Protein AF-A0A242C4P2-F1 (afdb_monomer_lite)

Foldseek 3Di:
DDDDPDPVVVVVVVVVVVVVVVVVVVVVVVVVVPPPPPPPDQLLRQVVVVCVVVVNQKDWVVNSCVSQPDPVSVVRNVVCVVVNPQWDWDWDDDPNDTTIMIGGDDD

Structure (mmCIF, N/CA/C/O backbone):
data_AF-A0A242C4P2-F1
#
_entry.id   AF-A0A242C4P2-F1
#
loop_
_atom_site.group_PDB
_atom_site.id
_atom_site.type_symbol
_atom_site.label_atom_id
_atom_site.label_alt_id
_atom_site.label_comp_id
_atom_site.label_asym_id
_atom_site.label_entity_id
_atom_site.label_seq_id
_atom_site.pdbx_PDB_ins_code
_atom_site.Cartn_x
_atom_site.Cartn_y
_atom_site.Cartn_z
_atom_site.occupancy
_atom_site.B_iso_or_equiv
_atom_site.auth_seq_id
_atom_site.auth_comp_id
_atom_site.auth_asym_id
_atom_site.auth_atom_id
_atom_site.pdbx_PDB_model_num
ATOM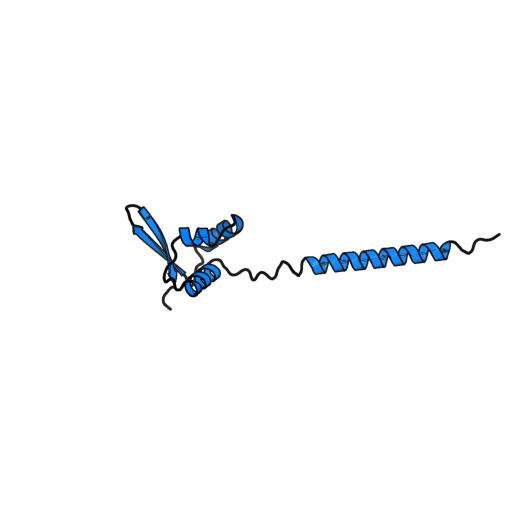 1 N N . MET A 1 1 ? -40.472 26.706 67.443 1.00 36.25 1 MET A N 1
ATOM 2 C CA . MET A 1 1 ? -39.841 25.510 66.847 1.00 36.25 1 MET A CA 1
ATOM 3 C C . MET A 1 1 ? -40.256 25.470 65.384 1.00 36.25 1 MET A C 1
ATOM 5 O O . MET A 1 1 ? -41.440 25.326 65.133 1.00 36.25 1 MET A O 1
ATOM 9 N N . ASN A 1 2 ? -39.336 25.714 64.449 1.00 44.47 2 ASN A N 1
ATOM 10 C CA . ASN A 1 2 ? -39.590 25.648 63.004 1.00 44.47 2 ASN A CA 1
ATOM 11 C C . ASN A 1 2 ? -38.502 24.762 62.387 1.00 44.47 2 ASN A C 1
ATOM 13 O O . ASN A 1 2 ? -37.460 25.251 61.969 1.00 44.47 2 ASN A O 1
ATOM 17 N N . GLU A 1 3 ? -38.733 23.452 62.389 1.00 48.28 3 GLU A N 1
ATOM 18 C CA . GLU A 1 3 ? -37.890 22.464 61.711 1.00 48.28 3 GLU A CA 1
ATOM 19 C C . GLU A 1 3 ? -38.742 21.774 60.643 1.00 48.28 3 GLU A C 1
ATOM 21 O O . GLU A 1 3 ? -39.396 20.767 60.900 1.00 48.28 3 GLU A O 1
ATOM 26 N N . GLY A 1 4 ? -38.804 22.348 59.442 1.00 49.12 4 GLY A N 1
ATOM 27 C CA . GLY A 1 4 ? -39.634 21.777 58.374 1.00 49.12 4 GLY A CA 1
ATOM 28 C C . GLY A 1 4 ? -39.196 22.084 56.946 1.00 49.12 4 GLY A C 1
ATOM 29 O O . G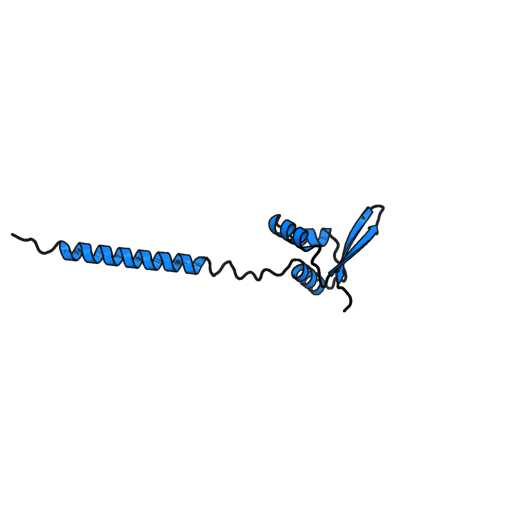LY A 1 4 ? -39.661 21.424 56.022 1.00 49.12 4 GLY A O 1
ATOM 30 N N . SER A 1 5 ? -38.290 23.038 56.731 1.00 51.72 5 SER A N 1
ATOM 31 C CA . SER A 1 5 ? -37.962 23.539 55.389 1.00 51.72 5 SER A CA 1
ATOM 32 C C . SER A 1 5 ? -36.668 22.989 54.787 1.00 51.72 5 SER A C 1
ATOM 34 O O . SER A 1 5 ? -36.456 23.123 53.584 1.00 51.72 5 SER A O 1
ATOM 36 N N . ASP A 1 6 ? -35.810 22.338 55.573 1.00 53.22 6 ASP A N 1
ATOM 37 C CA . ASP A 1 6 ? -34.462 22.003 55.102 1.00 53.22 6 ASP A CA 1
ATOM 38 C C . ASP A 1 6 ? -34.395 20.688 54.314 1.00 53.22 6 ASP A C 1
ATOM 40 O O . ASP A 1 6 ? -33.692 20.599 53.308 1.00 53.22 6 ASP A O 1
ATOM 44 N N . LYS A 1 7 ? -35.191 19.668 54.664 1.00 51.97 7 LYS A N 1
ATOM 45 C CA . LYS A 1 7 ? -35.085 18.329 54.043 1.00 51.97 7 LYS A CA 1
ATOM 46 C C . LYS A 1 7 ? -35.507 18.266 52.568 1.00 51.97 7 LYS A C 1
ATOM 48 O O . LYS A 1 7 ? -35.008 17.413 51.834 1.00 51.97 7 LYS A O 1
ATOM 53 N N . PHE A 1 8 ? -36.390 19.153 52.110 1.00 48.22 8 PHE A N 1
ATOM 54 C CA . PHE A 1 8 ? -36.865 19.152 50.717 1.00 48.22 8 PHE A CA 1
ATOM 55 C C . PHE A 1 8 ? -35.832 19.745 49.741 1.00 48.22 8 PHE A C 1
ATOM 57 O O . PHE A 1 8 ? -35.699 19.280 48.608 1.00 48.22 8 PHE A O 1
ATOM 64 N N . SER A 1 9 ? -35.048 20.726 50.201 1.00 52.50 9 SER A N 1
ATOM 65 C CA . SER A 1 9 ? -34.028 21.412 49.396 1.00 52.50 9 SER A CA 1
ATOM 66 C C . SER A 1 9 ? -32.841 20.501 49.058 1.00 52.50 9 SER A C 1
ATOM 68 O O . SER A 1 9 ? -32.371 20.480 47.918 1.00 52.50 9 SER A O 1
ATOM 70 N N . TYR A 1 10 ? -32.395 19.671 50.010 1.00 54.34 10 TYR A N 1
ATOM 71 C CA . TYR A 1 10 ? -31.295 18.724 49.782 1.00 54.34 10 TYR A CA 1
ATOM 72 C C . TYR A 1 10 ? -31.665 17.624 48.787 1.00 54.34 10 TYR A C 1
ATOM 74 O O . TYR A 1 10 ? -30.881 17.313 47.890 1.00 54.34 10 TYR A O 1
ATOM 82 N N . ARG A 1 11 ? -32.891 17.095 48.881 1.00 53.94 11 ARG A N 1
ATOM 83 C CA . ARG A 1 11 ? -33.359 16.009 48.011 1.00 53.94 11 ARG A CA 1
ATOM 84 C C . ARG A 1 11 ? -33.415 16.438 46.540 1.00 53.94 11 ARG A C 1
ATOM 86 O O . ARG A 1 11 ? -32.993 15.690 45.663 1.00 53.94 11 ARG A O 1
ATOM 93 N N . ASN A 1 12 ? -33.829 17.679 46.277 1.00 57.56 12 ASN A N 1
ATOM 94 C CA . ASN A 1 12 ? -33.838 18.254 44.928 1.00 57.56 12 ASN A CA 1
ATOM 95 C C . ASN A 1 12 ? -32.424 18.508 44.372 1.00 57.56 12 ASN A C 1
ATOM 97 O O . ASN A 1 12 ? -32.190 18.317 43.174 1.00 57.56 12 ASN A O 1
ATOM 101 N N . LYS A 1 13 ? -31.456 18.878 45.225 1.00 60.75 13 LYS A N 1
ATOM 102 C CA . LYS A 1 13 ? -30.046 19.033 44.822 1.00 60.75 13 LYS A CA 1
ATOM 103 C C . LYS A 1 13 ? -29.397 17.697 44.456 1.00 60.75 13 LYS A C 1
ATOM 105 O O . LYS A 1 13 ? -28.676 17.631 43.463 1.00 60.75 13 LYS A O 1
ATOM 110 N N . GLU A 1 14 ? -29.676 16.628 45.201 1.00 62.47 14 GLU A N 1
ATOM 111 C CA . GLU A 1 14 ? -29.148 15.292 44.894 1.00 62.47 14 GLU A CA 1
ATOM 112 C C . GLU A 1 14 ? -29.722 14.710 43.598 1.00 62.47 14 GLU A C 1
ATOM 114 O O . GLU A 1 14 ? -28.981 14.130 42.802 1.00 62.47 14 GLU A O 1
ATOM 119 N N . ILE A 1 15 ? -31.022 14.903 43.352 1.00 64.75 15 ILE A N 1
ATOM 120 C CA . ILE A 1 15 ? -31.677 14.472 42.108 1.00 64.75 15 ILE A CA 1
ATOM 121 C C . ILE A 1 15 ? -31.084 15.218 40.908 1.00 64.75 15 ILE A C 1
ATOM 123 O O . ILE A 1 15 ? -30.726 14.592 39.910 1.00 64.75 15 ILE A O 1
ATOM 127 N N . SER A 1 16 ? -30.897 16.536 41.032 1.00 63.62 16 SER A N 1
ATOM 128 C CA . SER A 1 16 ? -30.301 17.363 39.976 1.00 63.62 16 SER A CA 1
ATOM 129 C C . SER A 1 16 ? -28.867 16.933 39.665 1.00 63.62 16 SER A C 1
ATOM 131 O O . SER A 1 16 ? -28.511 16.789 38.499 1.00 63.62 16 SER A O 1
ATOM 133 N N . LYS A 1 17 ? -28.064 16.635 40.696 1.00 69.94 17 LYS A N 1
ATOM 134 C CA . LYS A 1 17 ? -26.685 16.159 40.529 1.00 69.94 17 LYS A CA 1
ATOM 135 C C . LYS A 1 17 ? -26.632 14.801 39.820 1.00 69.94 17 LYS A C 1
ATOM 137 O O . LYS A 1 17 ? -25.853 14.649 38.885 1.00 69.94 17 LYS A O 1
ATOM 142 N N . LYS A 1 18 ? -27.501 13.852 40.192 1.00 71.81 18 LYS A N 1
ATOM 143 C CA . LYS A 1 18 ? -27.587 12.527 39.547 1.00 71.81 18 LYS A CA 1
ATOM 144 C C . LYS A 1 18 ? -28.040 12.606 38.087 1.00 71.81 18 LYS A C 1
ATOM 146 O O . LYS A 1 18 ? -27.467 11.921 37.245 1.00 71.81 18 LYS A O 1
ATOM 151 N N . LEU A 1 19 ? -29.013 13.463 37.773 1.00 64.88 19 LEU A N 1
ATOM 152 C CA . LEU A 1 19 ? -29.443 13.720 36.392 1.00 64.88 19 LEU A CA 1
ATOM 153 C C . LEU A 1 19 ? -28.310 14.322 35.553 1.00 64.88 19 LEU A C 1
ATOM 155 O O . LEU A 1 19 ? -28.087 13.907 34.419 1.00 64.88 19 LEU A O 1
ATOM 159 N N . GLN A 1 20 ? -27.546 15.257 36.119 1.00 64.62 20 GLN A N 1
ATOM 160 C CA . GLN A 1 20 ? -26.415 15.875 35.427 1.00 64.62 20 GLN A CA 1
ATOM 161 C C . GLN A 1 20 ? -25.258 14.889 35.211 1.00 64.62 20 GLN A C 1
ATOM 163 O O . GLN A 1 20 ? -24.620 14.909 34.159 1.00 64.62 20 GLN A O 1
ATOM 168 N N . GLU A 1 21 ? -25.022 13.981 36.159 1.00 63.50 21 GLU A N 1
ATOM 169 C CA . GLU A 1 21 ? -24.036 12.902 36.035 1.00 63.50 21 GLU A CA 1
ATOM 170 C C . GLU A 1 21 ? -24.445 11.869 34.968 1.00 63.50 21 GLU A C 1
ATOM 172 O O . GLU A 1 21 ? -23.617 11.475 34.148 1.00 63.50 21 GLU A O 1
ATOM 177 N N . GLN A 1 22 ? -25.734 11.513 34.887 1.00 63.72 22 GLN A N 1
ATOM 178 C CA . GLN A 1 22 ? -26.273 10.649 33.826 1.00 63.72 22 GLN A CA 1
ATOM 179 C C . GLN A 1 22 ? -26.168 11.287 32.433 1.00 63.72 22 GLN A C 1
ATOM 181 O O . GLN A 1 22 ? -25.732 10.626 31.489 1.00 63.72 22 GLN A O 1
ATOM 186 N N . VAL A 1 23 ? -26.491 12.578 32.300 1.00 60.41 23 VAL A N 1
ATOM 187 C CA . VAL A 1 23 ? -26.348 13.319 31.032 1.00 60.41 23 VAL A CA 1
ATOM 188 C C . VAL A 1 23 ? -24.877 13.432 30.614 1.00 60.41 23 VAL A C 1
ATOM 190 O O . VAL A 1 23 ? -24.555 13.329 29.429 1.00 60.41 23 VAL A O 1
ATOM 193 N N . ASN A 1 24 ? -23.959 13.606 31.568 1.00 59.41 24 ASN A N 1
ATOM 194 C CA . ASN A 1 24 ? -22.525 13.658 31.280 1.00 59.41 24 ASN A CA 1
ATOM 195 C C . ASN A 1 24 ? -21.947 12.289 30.889 1.00 59.41 24 ASN A C 1
ATOM 197 O O . ASN A 1 24 ? -21.060 12.243 30.036 1.00 59.41 24 ASN A O 1
ATOM 201 N N . ASN A 1 25 ? -22.458 11.190 31.451 1.00 57.91 25 ASN A N 1
ATOM 202 C CA . ASN A 1 25 ? -22.050 9.838 31.061 1.00 57.91 25 ASN A CA 1
ATOM 203 C C . ASN A 1 25 ? -22.576 9.463 29.664 1.00 57.91 25 ASN A C 1
ATOM 205 O O . ASN A 1 25 ? -21.780 9.044 28.830 1.00 57.91 25 ASN A O 1
ATOM 209 N N . GLN A 1 26 ? -23.834 9.780 29.325 1.00 55.22 26 GLN A N 1
ATOM 210 C CA . GLN A 1 26 ? -24.350 9.601 27.952 1.00 55.22 26 GLN A CA 1
ATOM 211 C C . GLN A 1 26 ? -23.560 10.396 26.898 1.00 55.22 26 GLN A C 1
ATOM 213 O O . GLN A 1 26 ? -23.389 9.949 25.763 1.00 55.22 26 GLN A O 1
ATOM 218 N N . ARG A 1 27 ? -23.037 11.576 27.259 1.00 52.75 27 ARG A N 1
ATOM 219 C CA . ARG A 1 27 ? -22.178 12.379 26.371 1.00 52.75 27 ARG A CA 1
ATOM 220 C C . ARG A 1 27 ? -20.780 11.792 26.169 1.00 52.75 27 ARG A C 1
ATOM 222 O O . ARG A 1 27 ? -20.145 12.137 25.173 1.00 52.75 27 ARG A O 1
ATOM 229 N N . LYS A 1 28 ? -20.292 10.938 27.073 1.00 51.00 28 LYS A N 1
ATOM 230 C CA . LYS A 1 28 ? -19.025 10.214 26.888 1.00 51.00 28 LYS A CA 1
ATOM 231 C C . LYS A 1 28 ? -19.202 9.036 25.935 1.00 51.00 28 LYS A C 1
ATOM 233 O O . LYS A 1 28 ? -18.414 8.916 25.002 1.00 51.00 28 LYS A O 1
ATOM 238 N N . ASP A 1 29 ? -20.294 8.288 26.072 1.00 50.03 29 ASP A N 1
ATOM 239 C CA . ASP A 1 29 ? -20.595 7.149 25.193 1.00 50.03 29 ASP A CA 1
ATOM 240 C C . ASP A 1 29 ? -20.886 7.592 23.746 1.00 50.03 29 ASP A C 1
ATOM 242 O O . ASP A 1 29 ? -20.476 6.946 22.782 1.00 50.03 29 ASP A O 1
ATOM 246 N N . GLY A 1 30 ? -21.527 8.753 23.566 1.00 40.62 30 GLY A N 1
ATOM 247 C CA . GLY A 1 30 ? -21.797 9.318 22.241 1.00 40.62 30 GLY A CA 1
ATOM 248 C C . GLY A 1 30 ? -20.577 9.922 21.533 1.00 40.62 30 GLY A C 1
ATOM 249 O O . GLY A 1 30 ? -20.604 10.072 20.313 1.00 40.62 30 GLY A O 1
ATOM 250 N N . LYS A 1 31 ? -19.502 10.270 22.257 1.00 41.88 31 LYS A N 1
ATOM 251 C CA . LYS A 1 31 ? -18.314 10.919 21.668 1.00 41.88 31 LYS A CA 1
ATOM 252 C C . LYS A 1 31 ? -17.291 9.917 21.124 1.00 41.88 31 LYS A C 1
ATOM 254 O O . LYS A 1 31 ? -16.558 10.263 20.206 1.00 41.88 31 LYS A O 1
ATOM 259 N N . GLU A 1 32 ? -17.286 8.674 21.604 1.00 42.91 32 GLU A N 1
ATOM 260 C CA . GLU A 1 32 ? -16.443 7.605 21.036 1.00 42.91 32 GLU A CA 1
ATOM 261 C C . GLU A 1 32 ? -17.050 6.943 19.785 1.00 42.91 32 GLU A C 1
ATOM 263 O O . GLU A 1 32 ? -16.348 6.277 19.022 1.00 42.91 32 GLU A O 1
ATOM 268 N N . MET A 1 33 ? -18.341 7.169 19.523 1.00 42.94 33 MET A N 1
ATOM 269 C CA . MET A 1 33 ? -19.060 6.565 18.395 1.00 42.94 33 MET A CA 1
ATOM 270 C C . MET A 1 33 ? -18.838 7.291 17.055 1.00 42.94 33 MET A C 1
ATOM 272 O O . MET A 1 33 ? -19.054 6.692 16.002 1.00 42.94 33 MET A O 1
ATOM 276 N N . TYR A 1 34 ? -18.363 8.545 17.063 1.00 35.38 34 TYR A N 1
ATOM 277 C CA . TYR A 1 34 ? -18.233 9.371 15.847 1.00 35.38 34 TYR A CA 1
ATOM 278 C C . TYR A 1 34 ? -16.805 9.540 15.298 1.00 35.38 34 TYR A C 1
ATOM 280 O O . TYR A 1 34 ? -16.654 10.124 14.229 1.00 35.38 34 TYR A O 1
ATOM 288 N N . ASP A 1 35 ? -15.778 8.977 15.945 1.00 39.06 35 ASP A N 1
ATOM 289 C CA . ASP A 1 35 ? -14.403 8.939 15.398 1.00 39.06 35 ASP A CA 1
ATOM 290 C C . ASP A 1 35 ? -13.994 7.553 14.846 1.00 39.06 35 ASP A C 1
ATOM 292 O O . ASP A 1 35 ? -12.964 7.417 14.184 1.00 39.06 35 ASP A O 1
ATOM 296 N N . ASN A 1 36 ? -14.813 6.512 15.048 1.00 43.25 36 ASN A N 1
ATOM 297 C CA . ASN A 1 36 ? -14.434 5.118 14.761 1.00 43.25 36 ASN A CA 1
ATOM 298 C C . ASN A 1 36 ? -15.013 4.503 13.473 1.00 43.25 36 ASN A C 1
ATOM 300 O O . ASN A 1 36 ? -14.746 3.338 13.187 1.00 43.25 36 ASN A O 1
ATOM 304 N N . GLN A 1 37 ? -15.741 5.260 12.646 1.00 45.56 37 GLN A N 1
ATOM 305 C CA . GLN A 1 37 ? -16.209 4.780 11.331 1.00 45.56 37 GLN A CA 1
ATOM 306 C C . GLN A 1 37 ? -15.386 5.306 10.152 1.00 45.56 37 GLN A C 1
ATOM 308 O O . GLN A 1 37 ? -15.839 5.304 9.006 1.00 45.56 37 GLN A O 1
ATOM 313 N N . LYS A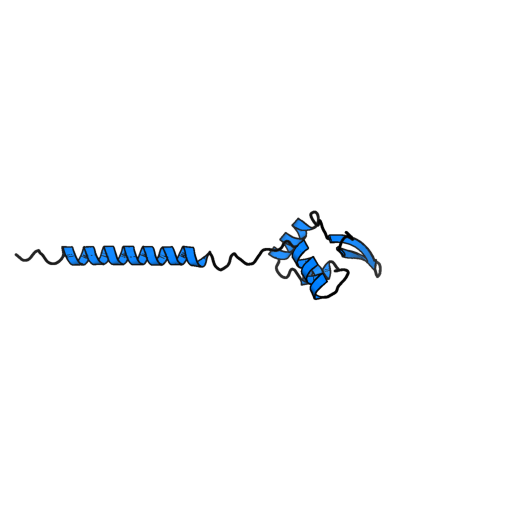 1 38 ? -14.130 5.701 10.386 1.00 51.31 38 LYS A N 1
ATOM 314 C CA . LYS A 1 38 ? -13.159 5.741 9.293 1.00 51.31 38 LYS A CA 1
ATOM 315 C C . LYS A 1 38 ? -12.941 4.288 8.883 1.00 51.31 38 LYS A C 1
ATOM 317 O O . LYS A 1 38 ? -12.174 3.584 9.523 1.00 51.31 38 LYS A O 1
ATOM 322 N N . GLN A 1 39 ? -13.695 3.817 7.892 1.00 51.91 39 GLN A N 1
ATOM 323 C CA . GLN A 1 39 ? -13.597 2.470 7.340 1.00 51.91 39 GLN A CA 1
ATOM 324 C C . GLN A 1 39 ? -12.111 2.170 7.096 1.00 51.91 39 GLN A C 1
ATOM 326 O O . GLN A 1 39 ? -11.505 2.726 6.178 1.00 51.91 39 GLN A O 1
ATOM 331 N N . PHE A 1 40 ? -11.492 1.394 7.994 1.00 61.62 40 PHE A N 1
ATOM 332 C CA . PHE A 1 40 ? -10.063 1.096 7.952 1.00 61.62 40 PHE A CA 1
ATOM 333 C C . PHE A 1 40 ? -9.849 0.086 6.830 1.00 61.62 40 PHE A C 1
ATOM 335 O O . PHE A 1 40 ? -9.754 -1.117 7.055 1.00 61.62 40 PHE A O 1
ATOM 342 N N . TYR A 1 41 ? -9.835 0.581 5.595 1.00 72.00 41 TYR A N 1
ATOM 343 C CA . TYR A 1 41 ? -9.435 -0.203 4.442 1.00 72.00 41 TYR A CA 1
ATOM 344 C C . TYR A 1 41 ? -8.040 -0.771 4.699 1.00 72.00 41 TYR A C 1
ATOM 346 O O . TYR A 1 41 ? -7.151 -0.055 5.180 1.00 72.00 41 TYR A O 1
ATOM 354 N N . SER A 1 42 ? -7.832 -2.041 4.354 1.00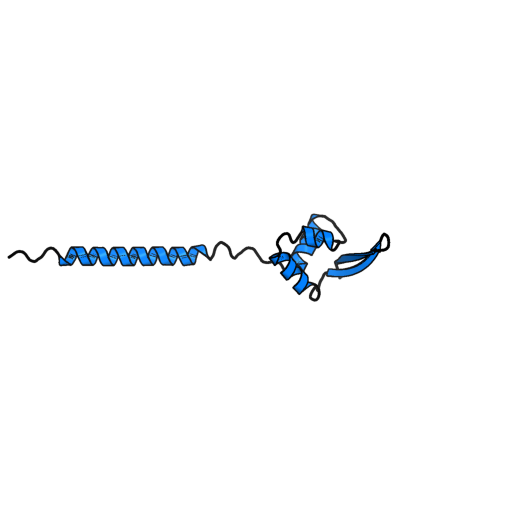 89.69 42 SER A N 1
ATOM 355 C CA . SER A 1 42 ? -6.493 -2.631 4.401 1.00 89.69 42 SER A CA 1
ATOM 356 C C . SER A 1 42 ? -5.531 -1.822 3.528 1.00 89.69 42 SER A C 1
ATOM 358 O O . SER A 1 42 ? -5.951 -1.151 2.576 1.00 89.69 42 SER A O 1
ATOM 360 N N . SER A 1 43 ? -4.227 -1.877 3.809 1.00 93.12 43 SER A N 1
ATOM 361 C CA . SER A 1 43 ? -3.242 -1.189 2.971 1.00 93.12 43 SER A CA 1
ATOM 362 C C . SER A 1 43 ? -3.337 -1.641 1.510 1.00 93.12 43 SER A C 1
ATOM 364 O O . SER A 1 43 ? -3.219 -0.813 0.610 1.00 93.12 43 SER A O 1
ATOM 366 N N . GLU A 1 44 ? -3.648 -2.917 1.261 1.00 94.25 44 GLU A N 1
ATOM 367 C CA . GLU A 1 44 ? -3.919 -3.439 -0.082 1.00 94.25 44 GLU A CA 1
ATOM 368 C C . GLU A 1 44 ? -5.102 -2.724 -0.757 1.00 94.25 44 GLU A C 1
ATOM 370 O O . GLU A 1 44 ? -4.978 -2.248 -1.886 1.00 94.25 44 GLU A O 1
ATOM 375 N N . GLN A 1 45 ? -6.234 -2.580 -0.065 1.00 93.25 45 GLN A N 1
ATOM 376 C CA . GLN A 1 45 ? -7.409 -1.892 -0.608 1.00 93.25 45 GLN A CA 1
ATOM 377 C C . GLN A 1 45 ? -7.128 -0.415 -0.904 1.00 93.25 45 GLN A C 1
ATOM 379 O O . GLN A 1 45 ? -7.545 0.086 -1.951 1.00 93.25 45 GLN A O 1
ATOM 384 N N . GLN A 1 46 ? -6.392 0.272 -0.026 1.00 93.62 46 GLN A N 1
ATOM 385 C CA . GLN A 1 46 ? -6.012 1.673 -0.231 1.00 93.62 46 GLN A CA 1
ATOM 386 C C . GLN A 1 46 ? -5.136 1.844 -1.480 1.00 93.62 46 GLN A C 1
ATOM 388 O O . GLN A 1 46 ? -5.391 2.731 -2.299 1.00 93.62 46 GLN A O 1
ATOM 393 N N . LEU A 1 47 ? -4.155 0.957 -1.676 1.00 94.81 47 LEU A N 1
ATOM 394 C CA . LEU A 1 47 ? -3.305 0.945 -2.867 1.00 94.81 47 LEU A CA 1
ATOM 395 C C . LEU A 1 47 ? -4.122 0.686 -4.141 1.00 94.81 47 LEU A C 1
ATOM 397 O O . LEU A 1 47 ? -3.980 1.420 -5.117 1.00 94.81 47 LEU A O 1
ATOM 401 N N . ILE A 1 48 ? -5.030 -0.296 -4.128 1.00 94.38 48 ILE A N 1
ATOM 402 C CA . ILE A 1 48 ? -5.896 -0.614 -5.277 1.00 94.38 48 ILE A CA 1
ATOM 403 C C . ILE A 1 48 ? -6.805 0.567 -5.633 1.00 94.38 48 ILE A C 1
ATOM 405 O O . ILE A 1 48 ? -6.945 0.911 -6.810 1.00 94.38 48 ILE A O 1
ATOM 409 N N . GLN A 1 49 ? -7.419 1.212 -4.638 1.00 93.19 49 GLN A N 1
ATOM 410 C CA . GLN A 1 49 ? -8.241 2.399 -4.870 1.00 93.19 49 GLN A CA 1
ATOM 411 C C . GLN A 1 49 ? -7.416 3.538 -5.469 1.00 93.19 49 GLN A C 1
ATOM 413 O O . GLN A 1 49 ? -7.864 4.179 -6.419 1.00 93.19 49 GLN A O 1
ATOM 418 N N . TYR A 1 50 ? -6.204 3.768 -4.960 1.00 94.38 50 TYR A N 1
ATOM 419 C CA . TYR A 1 50 ? -5.307 4.785 -5.499 1.00 94.38 50 TYR A CA 1
ATOM 420 C C . TYR A 1 50 ? -4.916 4.491 -6.955 1.00 94.38 50 TYR A C 1
ATOM 422 O O . TYR A 1 50 ? -5.004 5.381 -7.802 1.00 94.38 50 TYR A O 1
ATOM 430 N N . MET A 1 51 ? -4.578 3.240 -7.281 1.00 94.56 51 MET A N 1
ATOM 431 C CA . MET A 1 51 ? -4.294 2.803 -8.655 1.00 94.56 51 MET A CA 1
ATOM 432 C C . MET A 1 51 ? -5.471 3.065 -9.596 1.00 94.56 51 MET A C 1
ATOM 434 O O . MET A 1 51 ? -5.280 3.632 -10.669 1.00 94.56 51 MET A O 1
ATOM 438 N N . ARG A 1 52 ? -6.695 2.712 -9.179 1.00 93.50 52 ARG A N 1
ATOM 439 C CA . ARG A 1 52 ? -7.917 2.947 -9.965 1.00 93.50 52 ARG A CA 1
ATOM 440 C C . ARG A 1 52 ? -8.181 4.436 -10.181 1.00 93.50 52 ARG A C 1
ATOM 442 O O . ARG A 1 52 ? -8.429 4.847 -11.307 1.00 93.50 52 ARG A O 1
ATOM 449 N N . ARG A 1 53 ? -8.076 5.248 -9.124 1.00 94.50 53 ARG A N 1
ATOM 450 C CA . ARG A 1 53 ? -8.300 6.705 -9.181 1.00 94.50 53 ARG A CA 1
ATOM 451 C C . ARG A 1 53 ? -7.289 7.430 -10.065 1.00 94.50 53 ARG A C 1
ATOM 453 O O . ARG A 1 53 ? -7.643 8.403 -10.714 1.00 94.50 53 ARG A O 1
ATOM 460 N N . THR A 1 54 ? -6.046 6.960 -10.082 1.00 94.38 54 THR A N 1
ATOM 461 C CA . THR A 1 54 ? -4.954 7.560 -10.866 1.00 94.38 54 THR A CA 1
ATOM 462 C C . THR A 1 54 ? -4.738 6.885 -12.222 1.00 94.38 54 THR A C 1
ATOM 464 O O . THR A 1 54 ? -3.818 7.257 -12.944 1.00 94.38 54 THR A O 1
ATOM 467 N N . ASN A 1 55 ? -5.560 5.888 -12.572 1.00 93.81 55 ASN A N 1
ATOM 468 C CA . ASN A 1 55 ? -5.399 5.044 -13.759 1.00 93.81 55 ASN A CA 1
ATOM 469 C C . ASN A 1 55 ? -3.976 4.453 -13.903 1.00 93.81 55 ASN A C 1
ATOM 471 O O . ASN A 1 55 ? -3.441 4.291 -15.003 1.00 93.81 55 ASN A O 1
ATOM 475 N N . ARG A 1 56 ? -3.326 4.147 -12.773 1.00 93.94 56 ARG A N 1
ATOM 476 C CA . ARG A 1 56 ? -1.970 3.593 -12.736 1.00 93.94 56 ARG A CA 1
ATOM 477 C C . ARG A 1 56 ? -2.013 2.072 -12.716 1.00 93.94 56 ARG A C 1
ATOM 479 O O . ARG A 1 56 ? -2.688 1.464 -11.892 1.00 93.94 56 ARG A O 1
ATOM 486 N N . LYS A 1 57 ? -1.222 1.450 -13.594 1.00 91.62 57 LYS A N 1
ATOM 487 C CA . LYS A 1 57 ? -1.071 -0.017 -13.670 1.00 91.62 57 LYS A CA 1
ATOM 488 C C . LYS A 1 57 ? -0.100 -0.581 -12.630 1.00 91.62 57 LYS A C 1
ATOM 490 O O . LYS A 1 57 ? -0.166 -1.766 -12.314 1.00 91.62 57 LYS A O 1
ATOM 495 N N . GLU A 1 58 ? 0.786 0.261 -12.101 1.00 94.69 58 GLU A N 1
A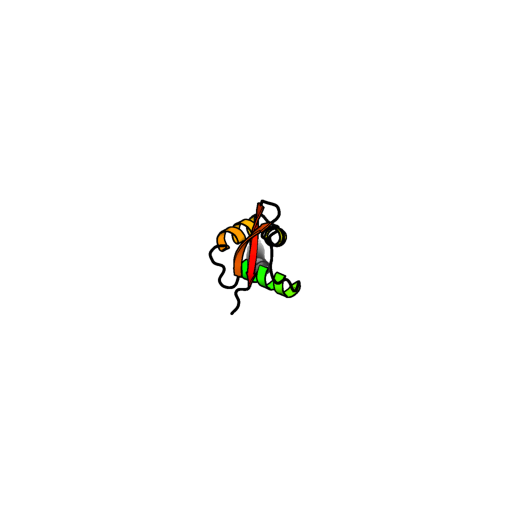TOM 496 C CA . GLU A 1 58 ? 1.766 -0.100 -11.077 1.00 94.69 58 GLU A CA 1
ATOM 497 C C . GLU A 1 58 ? 2.082 1.080 -10.148 1.00 94.69 58 GLU A C 1
ATOM 499 O O . GLU A 1 58 ? 2.060 2.247 -10.565 1.00 94.69 58 GLU A O 1
ATOM 504 N N . LEU A 1 59 ? 2.405 0.758 -8.897 1.00 96.19 59 LEU A N 1
ATOM 505 C CA . LEU A 1 59 ? 2.906 1.694 -7.890 1.00 96.19 59 LEU A CA 1
ATOM 506 C C . LEU A 1 59 ? 4.317 1.294 -7.488 1.00 96.19 59 LEU A C 1
ATOM 508 O O . LEU A 1 59 ? 4.568 0.114 -7.258 1.00 96.19 59 LEU A O 1
ATOM 512 N N . SER A 1 60 ? 5.235 2.250 -7.384 1.00 95.44 60 SER A N 1
ATOM 513 C CA . SER A 1 60 ? 6.519 1.991 -6.742 1.00 95.44 60 SER A CA 1
ATOM 514 C C . SER A 1 60 ? 6.348 1.931 -5.223 1.00 95.44 60 SER A C 1
ATOM 516 O O . SER A 1 60 ? 5.333 2.358 -4.665 1.00 95.44 60 SER A O 1
ATOM 518 N N . PHE A 1 61 ? 7.345 1.402 -4.524 1.00 94.50 61 PHE A N 1
ATOM 519 C CA . PHE A 1 61 ? 7.348 1.422 -3.065 1.00 94.50 61 PHE A CA 1
ATOM 520 C C . PHE A 1 61 ? 7.300 2.853 -2.514 1.00 94.50 61 PHE A C 1
ATOM 522 O O . PHE A 1 61 ? 6.584 3.119 -1.556 1.00 94.50 61 PHE A O 1
ATOM 529 N N . GLU A 1 62 ? 7.978 3.795 -3.163 1.00 93.12 62 GLU A N 1
ATOM 530 C CA . GLU A 1 62 ? 7.957 5.218 -2.823 1.00 93.12 62 GLU A CA 1
ATOM 531 C C . GLU A 1 62 ? 6.559 5.832 -2.985 1.00 93.12 62 GLU A C 1
ATOM 533 O O . GLU A 1 62 ? 6.132 6.585 -2.112 1.00 93.12 62 GLU A O 1
ATOM 538 N N . ASP A 1 63 ? 5.805 5.458 -4.028 1.00 94.38 63 ASP A N 1
ATOM 539 C CA . ASP A 1 63 ? 4.395 5.857 -4.157 1.00 94.38 63 ASP A CA 1
ATOM 540 C C . ASP A 1 63 ? 3.554 5.341 -2.978 1.00 94.38 63 ASP A C 1
ATOM 542 O O . ASP A 1 63 ? 2.689 6.049 -2.463 1.00 94.38 63 ASP A O 1
ATOM 546 N N . CYS A 1 64 ? 3.824 4.115 -2.516 1.00 93.56 64 CYS A N 1
ATOM 547 C CA . CYS A 1 64 ? 3.148 3.548 -1.349 1.00 93.56 64 CYS A CA 1
ATOM 548 C C . CYS A 1 64 ? 3.491 4.344 -0.078 1.00 93.56 64 CYS A C 1
ATOM 550 O O . CYS A 1 64 ? 2.602 4.671 0.704 1.00 93.56 64 CYS A O 1
ATOM 552 N N . LEU A 1 65 ? 4.760 4.723 0.115 1.00 93.12 65 LEU A N 1
ATOM 553 C CA . LEU A 1 65 ? 5.190 5.549 1.254 1.00 93.12 65 LEU A CA 1
ATOM 554 C C . LEU A 1 65 ? 4.620 6.970 1.222 1.00 93.12 65 LEU A C 1
ATOM 556 O O . LEU A 1 65 ? 4.448 7.585 2.277 1.00 93.12 65 LEU A O 1
ATOM 560 N N . TYR A 1 66 ? 4.335 7.492 0.029 1.00 91.88 66 TYR A N 1
ATOM 561 C CA . TYR A 1 66 ? 3.636 8.761 -0.142 1.00 91.88 66 TYR A CA 1
ATOM 562 C C . TYR A 1 66 ? 2.156 8.657 0.259 1.00 91.88 66 TYR A C 1
ATOM 564 O O . TYR A 1 66 ? 1.614 9.586 0.863 1.00 91.88 66 TYR A O 1
ATOM 572 N N . LEU A 1 67 ? 1.512 7.520 -0.032 1.00 92.00 67 LEU A N 1
ATOM 573 C CA . LEU A 1 67 ? 0.127 7.254 0.359 1.00 92.00 67 LEU A CA 1
ATOM 574 C C . LEU A 1 67 ? -0.021 7.104 1.884 1.00 92.00 67 LEU A C 1
ATOM 576 O O . LEU A 1 67 ? -0.938 7.678 2.469 1.00 92.00 67 LEU A O 1
ATOM 580 N N . PHE A 1 68 ? 0.901 6.386 2.532 1.00 93.06 68 PHE A N 1
ATOM 581 C CA . PHE A 1 68 ? 0.909 6.149 3.980 1.00 93.06 68 PHE A CA 1
ATOM 582 C C . PHE A 1 68 ? 1.760 7.203 4.706 1.00 93.06 68 PHE A C 1
ATOM 584 O O . PHE A 1 68 ? 2.968 7.037 4.909 1.00 93.06 68 PHE A O 1
ATOM 591 N N . LYS A 1 69 ? 1.134 8.325 5.079 1.00 89.25 69 LYS A N 1
ATOM 592 C CA . LYS A 1 69 ? 1.831 9.532 5.558 1.00 89.25 69 LYS A CA 1
ATOM 593 C C . LYS A 1 69 ? 2.343 9.404 6.989 1.00 89.25 69 LYS A C 1
ATOM 595 O O . LYS A 1 69 ? 3.420 9.910 7.296 1.00 89.25 69 LYS A O 1
ATOM 600 N N . THR A 1 70 ? 1.584 8.744 7.858 1.00 92.38 70 THR A N 1
ATOM 601 C CA . THR A 1 70 ? 1.926 8.613 9.279 1.00 92.38 70 THR A CA 1
ATOM 602 C C . THR A 1 70 ? 2.793 7.383 9.546 1.00 92.38 70 THR A C 1
ATOM 604 O O . THR A 1 70 ? 2.728 6.377 8.838 1.00 92.38 70 THR A O 1
ATOM 607 N N . GLU A 1 71 ? 3.586 7.418 10.619 1.00 92.69 71 GLU A N 1
ATOM 608 C CA . GLU A 1 71 ? 4.385 6.258 11.038 1.00 92.69 71 GLU A CA 1
ATOM 609 C C . GLU A 1 71 ? 3.506 5.032 11.344 1.00 92.69 71 GLU A C 1
ATOM 611 O O . GLU A 1 71 ? 3.858 3.908 10.987 1.00 92.69 71 GLU A O 1
ATOM 616 N N . LYS A 1 72 ? 2.327 5.246 11.946 1.00 91.94 72 LYS A N 1
ATOM 617 C CA . LYS A 1 72 ? 1.357 4.184 12.251 1.00 91.94 72 LYS A CA 1
ATOM 618 C C . LYS A 1 72 ? 0.841 3.497 10.983 1.00 91.94 72 LYS A C 1
ATOM 620 O O . LYS A 1 72 ? 0.796 2.267 10.927 1.00 91.94 72 LYS A O 1
ATOM 625 N N . GLU A 1 73 ? 0.491 4.270 9.955 1.00 91.75 73 GLU A N 1
ATOM 626 C CA . GLU A 1 73 ? 0.064 3.729 8.658 1.00 91.75 73 GLU A CA 1
ATOM 627 C C . GLU A 1 73 ? 1.195 2.951 7.984 1.00 91.75 73 GLU A C 1
ATOM 629 O O . GLU A 1 73 ? 0.959 1.863 7.469 1.00 91.75 73 GLU A O 1
ATOM 634 N N . ARG A 1 74 ? 2.436 3.451 8.050 1.00 94.06 74 ARG A N 1
ATOM 635 C CA . ARG A 1 74 ? 3.605 2.759 7.484 1.00 94.06 74 ARG A CA 1
ATOM 636 C C . ARG A 1 74 ? 3.896 1.441 8.190 1.00 94.06 74 ARG A C 1
ATOM 638 O O . ARG A 1 74 ? 4.110 0.441 7.515 1.00 94.06 74 ARG A O 1
ATOM 645 N N . LYS A 1 75 ? 3.861 1.411 9.527 1.00 93.38 75 LYS A N 1
ATOM 646 C CA . LYS A 1 75 ? 4.008 0.168 10.308 1.00 93.38 75 LYS A CA 1
ATOM 647 C C . LYS A 1 75 ? 2.941 -0.855 9.919 1.00 93.38 75 LYS A C 1
ATOM 649 O O . LYS A 1 75 ? 3.268 -2.014 9.677 1.00 93.38 75 LYS A O 1
ATOM 654 N N . THR A 1 76 ? 1.695 -0.404 9.786 1.00 92.00 76 THR A N 1
ATOM 655 C CA . THR A 1 76 ? 0.578 -1.249 9.339 1.00 92.00 76 THR A CA 1
ATOM 656 C C . THR A 1 76 ? 0.827 -1.780 7.926 1.00 92.00 76 THR A C 1
ATOM 658 O O . THR A 1 76 ? 0.802 -2.990 7.716 1.00 92.00 76 THR A O 1
ATOM 661 N N . PHE A 1 77 ? 1.176 -0.905 6.982 1.00 93.88 77 PHE A N 1
ATOM 662 C CA . PHE A 1 77 ? 1.521 -1.281 5.612 1.00 93.88 77 PHE A CA 1
ATOM 663 C C . PHE A 1 77 ? 2.633 -2.332 5.565 1.00 93.88 77 PHE A C 1
ATOM 665 O O . PHE A 1 77 ? 2.465 -3.362 4.918 1.00 93.88 77 PHE A O 1
ATOM 672 N N . TYR A 1 78 ? 3.734 -2.123 6.293 1.00 93.81 78 TYR A N 1
ATOM 673 C CA . TYR A 1 78 ? 4.846 -3.072 6.336 1.00 93.81 78 TYR A CA 1
ATOM 674 C C . TYR A 1 78 ? 4.447 -4.429 6.911 1.00 93.81 78 TYR A C 1
ATOM 676 O O . TYR A 1 78 ? 4.891 -5.450 6.388 1.00 93.81 78 TYR A O 1
ATOM 684 N N . SER A 1 79 ? 3.595 -4.451 7.940 1.00 93.19 79 SER A N 1
ATOM 685 C CA . SER A 1 79 ? 3.102 -5.706 8.518 1.00 93.19 79 SER A CA 1
ATOM 686 C C . SER A 1 79 ? 2.243 -6.510 7.537 1.00 93.19 79 SER A C 1
ATOM 688 O O . SER A 1 79 ? 2.332 -7.731 7.525 1.00 93.19 79 SER A O 1
ATOM 690 N N . GLN A 1 80 ? 1.496 -5.833 6.659 1.00 91.94 80 GLN A N 1
ATOM 691 C CA . GLN A 1 80 ? 0.566 -6.455 5.710 1.00 91.94 80 GLN A CA 1
ATOM 692 C C . GLN A 1 80 ? 1.207 -6.841 4.368 1.00 91.94 80 GLN A C 1
ATOM 694 O O . GLN A 1 80 ? 0.561 -7.494 3.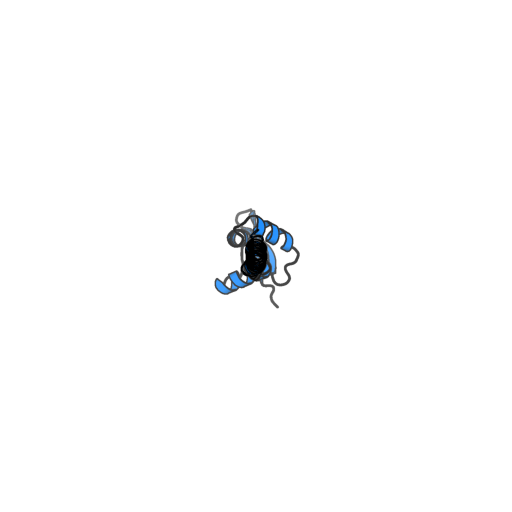555 1.00 91.94 80 GLN A O 1
ATOM 699 N N . LEU A 1 81 ? 2.467 -6.465 4.106 1.00 89.12 81 LEU A N 1
ATOM 700 C CA . LEU A 1 81 ? 3.131 -6.682 2.809 1.00 89.12 81 LEU A CA 1
ATOM 701 C C . LEU A 1 81 ? 3.114 -8.139 2.325 1.00 89.12 81 LEU A C 1
ATOM 703 O O . LEU A 1 81 ? 3.159 -8.381 1.118 1.00 89.12 81 LEU A O 1
ATOM 707 N N . LYS A 1 82 ? 3.115 -9.099 3.256 1.00 87.19 82 LYS A N 1
ATOM 708 C CA . LYS A 1 82 ? 3.108 -10.537 2.950 1.00 87.19 82 LYS A CA 1
ATOM 709 C C . LYS A 1 82 ? 1.709 -11.080 2.651 1.00 87.19 82 LYS A C 1
ATOM 711 O O . LYS A 1 82 ? 1.605 -12.109 1.994 1.00 87.19 82 LYS A O 1
ATOM 716 N N . ASP A 1 83 ? 0.668 -10.360 3.058 1.00 89.12 83 ASP A N 1
ATOM 717 C CA . ASP A 1 83 ? -0.724 -10.818 3.024 1.00 89.12 83 ASP A CA 1
ATOM 718 C C . ASP A 1 83 ? -1.501 -10.249 1.826 1.00 89.12 83 ASP A C 1
ATOM 720 O O . ASP A 1 83 ? -2.725 -10.349 1.753 1.00 89.12 83 ASP A O 1
ATOM 724 N N . PHE A 1 84 ? -0.802 -9.638 0.865 1.00 92.50 84 PHE A N 1
ATOM 725 C CA . PHE A 1 84 ? -1.423 -9.053 -0.320 1.00 92.50 84 PHE A CA 1
ATOM 726 C C . PHE A 1 84 ? -1.956 -10.138 -1.270 1.00 92.50 84 PHE A C 1
ATOM 728 O O . PHE A 1 84 ? -1.229 -10.874 -1.956 1.00 92.50 84 PHE A O 1
ATOM 735 N N . SER A 1 85 ? -3.281 -10.231 -1.304 1.00 92.19 85 SER A N 1
ATOM 736 C CA . SER A 1 85 ? -4.039 -11.232 -2.044 1.00 92.19 85 SER A CA 1
ATOM 737 C C . SER A 1 85 ? -4.256 -10.840 -3.506 1.00 92.19 85 SER A C 1
ATOM 739 O O . SER A 1 85 ? -4.171 -11.699 -4.384 1.00 92.19 85 SER A O 1
ATOM 741 N N . LEU A 1 86 ? -4.425 -9.550 -3.787 1.00 93.38 86 LEU A N 1
ATOM 742 C CA . LEU A 1 86 ? -4.759 -8.971 -5.089 1.00 93.38 86 LEU A CA 1
ATOM 743 C C . LEU A 1 86 ? -3.589 -8.206 -5.713 1.00 93.38 86 LEU A C 1
ATOM 745 O O . LEU A 1 86 ? -3.548 -8.038 -6.931 1.00 93.38 86 LEU A O 1
ATOM 749 N N . LEU A 1 87 ? -2.629 -7.753 -4.910 1.00 94.38 87 LEU A N 1
ATOM 750 C CA . LEU A 1 87 ? -1.411 -7.108 -5.379 1.00 94.38 87 LEU A CA 1
ATOM 751 C C . LEU A 1 87 ? -0.244 -8.096 -5.406 1.00 94.38 87 LEU A C 1
ATOM 753 O O . LEU A 1 87 ? -0.055 -8.921 -4.516 1.00 94.38 87 LEU A O 1
ATOM 757 N N . LYS A 1 88 ? 0.571 -8.006 -6.454 1.00 93.88 88 LYS A N 1
ATOM 758 C CA . LYS A 1 88 ? 1.832 -8.731 -6.599 1.00 93.88 88 LYS A CA 1
ATOM 759 C C . LYS A 1 88 ? 2.994 -7.757 -6.468 1.00 93.88 88 LYS A C 1
ATOM 761 O O . LYS A 1 88 ? 3.044 -6.752 -7.177 1.00 93.88 88 LYS A O 1
ATOM 766 N N . ARG A 1 89 ? 3.957 -8.100 -5.613 1.00 93.62 89 ARG A N 1
ATOM 767 C CA . ARG A 1 89 ? 5.263 -7.442 -5.550 1.00 93.62 89 ARG A CA 1
ATOM 768 C C . ARG A 1 89 ? 6.123 -7.858 -6.749 1.00 93.62 89 ARG A C 1
ATOM 770 O O . ARG A 1 89 ? 6.220 -9.043 -7.066 1.00 93.62 89 ARG A O 1
ATOM 777 N N . ILE A 1 90 ? 6.754 -6.887 -7.399 1.00 93.94 90 ILE A N 1
ATOM 778 C CA . ILE A 1 90 ? 7.731 -7.080 -8.469 1.00 93.94 90 ILE A CA 1
ATOM 779 C C . ILE A 1 90 ? 8.993 -6.303 -8.117 1.00 93.94 90 ILE A C 1
ATOM 781 O O . ILE A 1 90 ? 8.955 -5.087 -7.945 1.00 93.94 90 ILE A O 1
ATOM 785 N N . ASP A 1 91 ? 10.123 -6.993 -8.083 1.00 94.12 91 ASP A N 1
ATOM 786 C CA . ASP A 1 91 ? 11.439 -6.381 -7.968 1.00 94.12 91 ASP A CA 1
ATOM 787 C C . ASP A 1 91 ? 12.027 -6.195 -9.384 1.00 94.12 91 ASP A C 1
ATOM 789 O O . ASP A 1 91 ? 12.152 -7.154 -10.146 1.00 94.12 91 ASP A O 1
ATOM 793 N N . ARG A 1 92 ? 12.357 -4.956 -9.777 1.00 92.62 92 ARG A N 1
ATOM 794 C CA . ARG A 1 92 ? 12.974 -4.631 -11.080 1.00 92.62 92 ARG A CA 1
ATOM 795 C C . ARG A 1 92 ? 14.264 -3.843 -10.896 1.00 92.62 92 ARG A C 1
ATOM 797 O O . ARG A 1 92 ? 14.324 -2.925 -10.081 1.00 92.62 92 ARG A O 1
ATOM 804 N N . ARG A 1 93 ? 15.279 -4.122 -11.715 1.00 92.88 93 ARG A N 1
ATOM 805 C CA . ARG A 1 93 ? 16.484 -3.283 -11.794 1.00 92.88 93 ARG A CA 1
ATOM 806 C C . ARG A 1 93 ? 16.216 -2.033 -12.633 1.00 92.88 93 ARG A C 1
ATOM 808 O O . ARG A 1 93 ? 15.828 -2.136 -13.792 1.00 92.88 93 ARG A O 1
ATOM 815 N N . ARG A 1 94 ? 16.464 -0.848 -12.070 1.00 85.75 94 ARG A N 1
ATOM 816 C CA . ARG A 1 94 ? 16.498 0.433 -12.799 1.00 85.75 94 ARG A CA 1
ATOM 817 C C . ARG A 1 94 ? 17.647 1.297 -12.289 1.00 85.75 94 ARG A C 1
ATOM 819 O O . ARG A 1 94 ? 17.727 1.563 -11.093 1.00 85.75 94 ARG A O 1
ATOM 826 N N . GLY A 1 95 ? 18.507 1.764 -13.198 1.00 84.44 95 GLY A N 1
ATOM 827 C CA . GLY A 1 95 ? 19.639 2.638 -12.858 1.00 84.44 95 GLY A CA 1
ATOM 828 C C . GLY A 1 95 ? 20.620 2.002 -11.868 1.00 84.44 95 GLY A C 1
ATOM 829 O O . GLY A 1 95 ? 21.028 2.649 -10.911 1.00 84.44 95 GLY A O 1
ATOM 830 N N . GLY A 1 96 ? 20.908 0.705 -12.024 1.00 91.00 96 GLY A N 1
ATOM 831 C CA . GLY A 1 96 ? 21.818 -0.041 -11.142 1.00 91.00 96 GLY A CA 1
ATOM 832 C C . GLY A 1 96 ? 21.255 -0.407 -9.763 1.00 91.00 96 GLY A C 1
ATOM 833 O O . GLY A 1 96 ? 21.905 -1.140 -9.023 1.00 91.00 96 GLY A O 1
ATOM 834 N N . LYS A 1 97 ? 20.042 0.040 -9.415 1.00 89.88 97 LYS A N 1
ATOM 835 C CA . LYS A 1 97 ? 19.386 -0.266 -8.135 1.00 89.88 97 LYS A CA 1
ATOM 836 C C . LYS A 1 97 ? 18.188 -1.193 -8.336 1.00 89.88 97 LYS A C 1
ATOM 838 O O . LYS A 1 97 ? 17.487 -1.105 -9.347 1.00 89.88 97 LYS A O 1
ATOM 843 N N . ASN A 1 98 ? 17.941 -2.065 -7.361 1.00 91.88 98 ASN A N 1
ATOM 844 C CA . ASN A 1 98 ? 16.700 -2.834 -7.288 1.00 91.88 98 ASN A CA 1
ATOM 845 C C . ASN A 1 98 ? 15.585 -1.920 -6.771 1.00 91.88 98 ASN A C 1
ATOM 847 O O . ASN A 1 98 ? 15.735 -1.285 -5.730 1.00 91.88 98 ASN A O 1
ATOM 851 N N . LYS A 1 99 ? 14.481 -1.850 -7.510 1.00 93.94 99 LYS A N 1
ATOM 852 C CA . LYS A 1 99 ? 13.280 -1.091 -7.165 1.00 93.94 99 LYS A CA 1
ATOM 853 C C . LYS A 1 99 ? 12.099 -2.036 -6.999 1.00 93.94 99 LYS A C 1
ATOM 855 O O . LYS A 1 99 ? 11.949 -2.980 -7.774 1.00 93.94 99 LYS A O 1
ATOM 860 N N . ILE A 1 100 ? 11.266 -1.750 -6.006 1.00 95.06 100 ILE A N 1
ATOM 861 C CA . ILE A 1 100 ? 10.075 -2.532 -5.677 1.00 95.06 100 ILE A CA 1
ATOM 862 C C . ILE A 1 100 ? 8.852 -1.849 -6.281 1.00 95.06 100 ILE A C 1
ATOM 864 O O . ILE A 1 100 ? 8.670 -0.640 -6.134 1.00 95.06 100 ILE A O 1
ATOM 868 N N . TYR A 1 101 ? 8.005 -2.647 -6.919 1.00 95.69 101 TYR A N 1
ATOM 869 C CA . TYR A 1 101 ? 6.729 -2.233 -7.480 1.00 95.69 101 TYR A CA 1
ATOM 870 C C . TYR A 1 101 ? 5.609 -3.157 -7.006 1.00 95.69 101 TYR A C 1
ATOM 872 O O . TYR A 1 101 ? 5.830 -4.347 -6.786 1.00 95.69 101 TYR A O 1
ATOM 880 N N . PHE A 1 102 ? 4.396 -2.625 -6.907 1.00 95.88 102 PHE A N 1
ATOM 881 C CA . PHE A 1 102 ? 3.167 -3.376 -6.691 1.00 95.88 102 PHE A CA 1
ATOM 882 C C . PHE A 1 102 ? 2.282 -3.250 -7.922 1.00 95.88 102 PHE A C 1
ATOM 884 O O . PHE A 1 102 ? 2.037 -2.148 -8.420 1.00 95.88 102 PHE A O 1
ATOM 891 N N . VAL A 1 103 ? 1.808 -4.390 -8.414 1.00 95.62 103 VAL A N 1
ATOM 892 C CA . VAL A 1 103 ? 0.899 -4.475 -9.560 1.00 95.62 103 VAL A CA 1
ATOM 893 C C . VAL A 1 103 ? -0.344 -5.258 -9.180 1.00 95.62 103 VAL A C 1
ATOM 895 O O . VAL A 1 103 ? -0.272 -6.160 -8.349 1.00 95.62 103 VAL A O 1
ATOM 898 N N . LEU A 1 104 ? -1.472 -4.967 -9.821 1.00 94.00 104 LEU A N 1
ATOM 899 C CA . LEU A 1 104 ? -2.649 -5.828 -9.724 1.00 94.00 104 LEU A CA 1
ATOM 900 C C . LEU A 1 104 ? -2.325 -7.207 -10.311 1.00 94.00 104 LEU A C 1
ATOM 902 O O . LEU A 1 104 ? -1.798 -7.309 -11.423 1.00 94.00 104 LEU A O 1
ATOM 906 N N . LYS A 1 105 ? -2.639 -8.273 -9.571 1.00 90.25 105 LYS A N 1
ATOM 907 C CA . LYS A 1 105 ? -2.666 -9.627 -10.125 1.00 90.25 105 LYS A CA 1
ATOM 908 C C . LYS A 1 105 ? -3.722 -9.647 -11.229 1.00 90.25 105 LYS A C 1
ATOM 910 O O . LYS A 1 105 ? -4.830 -9.143 -11.042 1.00 90.25 105 LYS A O 1
ATOM 915 N N . LYS A 1 106 ? -3.367 -10.201 -12.391 1.00 77.50 106 LYS A N 1
ATOM 916 C CA . LYS A 1 106 ? -4.376 -10.548 -13.393 1.00 77.50 106 LYS A CA 1
ATOM 917 C C . LYS A 1 106 ? -5.237 -11.649 -12.779 1.00 77.50 106 LYS A C 1
ATOM 919 O O . LYS A 1 106 ? -4.683 -12.640 -12.306 1.00 77.50 106 LYS A O 1
ATOM 924 N N . THR A 1 107 ? -6.534 -11.380 -12.698 1.00 58.97 107 THR A N 1
ATOM 925 C CA . THR A 1 107 ? -7.558 -12.381 -12.393 1.00 58.97 107 THR A CA 1
ATOM 926 C C . THR A 1 107 ? -7.780 -13.252 -13.616 1.00 58.97 107 THR A C 1
ATOM 928 O O . THR A 1 107 ? -7.569 -12.733 -14.739 1.00 58.97 107 THR A O 1
#

pLDDT: mean 77.43, std 19.9, range [35.38, 96.19]

Secondary structure (DSSP, 8-state):
----SHHHHHHHHHHHHHHHHHHHHHHHHHHHSSSS-S----HHHHHHHHHHHTT-SEEEHHHHHHH--SHHHHHHHHHHTT--SSEEEEEEEETTEEEEEEEEPP-

Radius of gyration: 28.44 Å; chains: 1; bounding box: 62×38×81 Å

Sequence (107 aa):
MNEGSDKFSYRNKEISKKLQEQVNNQRKDGKEMYDNQKQFYSSEQQLIQYMRRTNRKELSFEDCLYLFKTEKERKTFYSQLKDFSLLKRIDRRRGGKNKIYFVLKKT